Protein AF-A0A060CG88-F1 (afdb_monomer)

Secondary structure (DSSP, 8-state):
-----HHHHHT--HHHHHHHHIIIIITTTTGGGSPTTHHHHHHHHHHHH-HHHHHHHHHHHTTS---S---HHHHHHHTTS-HHHHHHHHHHHHHHHHHTSTTHHHHHHHHHHHHHHHHHHHHHHHHHHHHHHHHHHHHHHHHHHTTS------

Radius of gyration: 20.55 Å; Cα contacts (8 Å, |Δi|>4): 138; chains: 1; bounding box: 69×55×42 Å

Foldseek 3Di:
DVPDDVVVVVVDDPVNVVVCLCVQQQVLLVLVLAPQLLSLLLSVCCVVPNQLVSQLQLCVLLVHDSPSDCDPVSSVSRVVDDQLVSSVSSLVVSLVVLCPDPCCVPCVVVVNVVSVVSNVVRVVRVVCVVVVVVVVVVVVVVVVVVPDDPPDDD

pLDDT: mean 91.65, std 12.47, range [45.0, 98.88]

Nearest PDB structures (foldseek):
  7dnp-assembly1_A  TM=9.695E-01  e=1.741E-09  Brucella abortus bv. 1 str. 9-941
  2ikb-assembly1_A  TM=8.293E-01  e=7.053E-06  Neisseria meningitidis MC58
  2is5-assembly1_B  TM=8.241E-01  e=7.800E-06  Neisseria meningitidis serogroup B
  2is5-assembly1_A  TM=8.457E-01  e=1.357E-05  Neisseria meningitidis serogroup B
  2is5-assembly1_C  TM=7.789E-01  e=9.540E-06  Neisseria meningitidis serogroup B

Structure (mmCIF, N/CA/C/O backbone):
data_AF-A0A060CG88-F1
#
_entry.id   AF-A0A060CG88-F1
#
loop_
_atom_site.group_PDB
_atom_site.id
_atom_site.type_symbol
_atom_site.label_atom_id
_atom_site.label_alt_id
_atom_site.label_comp_id
_atom_site.label_asym_id
_atom_site.label_entity_id
_atom_site.label_seq_id
_atom_site.pdbx_PDB_ins_code
_atom_site.Cartn_x
_atom_site.Cartn_y
_atom_site.Cartn_z
_atom_site.occupancy
_atom_site.B_iso_or_equiv
_atom_site.auth_seq_id
_atom_site.auth_comp_id
_atom_site.auth_asym_id
_atom_site.auth_atom_id
_atom_site.pdbx_PDB_model_num
ATOM 1 N N . TRP A 1 1 ? -0.660 -14.534 -23.250 1.00 54.38 1 TRP A N 1
ATOM 2 C CA . TRP A 1 1 ? -0.072 -13.506 -22.357 1.00 54.38 1 TRP A CA 1
ATOM 3 C C . TRP A 1 1 ? 1.460 -13.479 -22.382 1.00 54.38 1 TRP A C 1
ATOM 5 O O . TRP A 1 1 ? 2.015 -12.430 -22.100 1.00 54.38 1 TRP A O 1
ATOM 15 N N . TRP A 1 2 ? 2.155 -14.586 -22.689 1.00 57.75 2 TRP A N 1
ATOM 16 C CA . TRP A 1 2 ? 3.631 -14.671 -22.688 1.00 57.75 2 TRP A CA 1
ATOM 17 C C . TRP A 1 2 ? 4.306 -14.376 -24.043 1.00 57.75 2 TRP A C 1
ATOM 19 O O . TRP A 1 2 ? 5.528 -14.356 -24.113 1.00 57.75 2 TRP A O 1
ATOM 29 N N . GLU A 1 3 ? 3.532 -14.121 -25.101 1.00 77.50 3 GLU A N 1
ATOM 30 C CA . GLU A 1 3 ? 4.037 -13.818 -26.455 1.00 77.50 3 GLU A CA 1
ATOM 31 C C . GLU A 1 3 ? 3.929 -12.333 -26.837 1.00 77.50 3 GLU A C 1
ATOM 33 O O . GLU A 1 3 ? 4.242 -11.966 -27.964 1.00 77.50 3 GLU A O 1
ATOM 38 N N . LEU A 1 4 ? 3.515 -11.462 -25.909 1.00 81.00 4 LEU A N 1
ATOM 39 C CA . LEU A 1 4 ? 3.480 -10.021 -26.167 1.00 81.00 4 LEU A CA 1
ATOM 40 C C . LEU A 1 4 ? 4.916 -9.485 -26.316 1.00 81.00 4 LEU A C 1
ATOM 42 O O . LEU A 1 4 ? 5.712 -9.615 -25.376 1.00 81.00 4 LEU A O 1
ATOM 46 N N . PRO A 1 5 ? 5.281 -8.872 -27.455 1.00 87.44 5 PRO A N 1
ATOM 47 C CA . PRO A 1 5 ? 6.603 -8.299 -27.629 1.00 87.44 5 PRO A CA 1
ATOM 48 C C . PRO A 1 5 ? 6.786 -7.098 -26.694 1.00 87.44 5 PRO A C 1
ATOM 50 O O . PRO A 1 5 ? 5.861 -6.335 -26.416 1.00 87.44 5 PRO A O 1
ATOM 53 N N . LYS A 1 6 ? 8.022 -6.879 -26.227 1.00 87.00 6 LYS A N 1
ATOM 54 C CA . LYS A 1 6 ? 8.350 -5.755 -25.326 1.00 87.00 6 LYS A CA 1
ATOM 55 C C . LYS A 1 6 ? 7.954 -4.391 -25.908 1.00 87.00 6 LYS A C 1
ATOM 57 O O . LYS A 1 6 ? 7.645 -3.480 -25.148 1.00 87.00 6 LYS A O 1
ATOM 62 N N . SER A 1 7 ? 7.959 -4.262 -27.235 1.00 90.19 7 SER A N 1
ATOM 63 C CA . SER A 1 7 ? 7.531 -3.060 -27.953 1.00 90.19 7 SER A CA 1
ATOM 64 C C . SER A 1 7 ? 6.058 -2.727 -27.732 1.00 90.19 7 SER A C 1
ATOM 66 O O . SER A 1 7 ? 5.732 -1.553 -27.624 1.00 90.19 7 SER A O 1
ATOM 68 N N . GLU A 1 8 ? 5.180 -3.724 -27.611 1.00 88.25 8 GLU A N 1
ATOM 69 C CA . GLU A 1 8 ? 3.759 -3.489 -27.332 1.00 88.25 8 GLU A CA 1
ATOM 70 C C . GLU A 1 8 ? 3.546 -2.996 -25.900 1.00 88.25 8 GLU A C 1
ATOM 72 O O . GLU A 1 8 ? 2.798 -2.049 -25.681 1.00 88.25 8 GLU A O 1
ATOM 77 N N . VAL A 1 9 ? 4.277 -3.551 -24.926 1.00 86.75 9 VAL A N 1
ATOM 78 C CA . VAL A 1 9 ? 4.241 -3.049 -23.540 1.00 86.75 9 VAL A CA 1
ATOM 79 C C . VAL A 1 9 ? 4.768 -1.613 -23.464 1.00 86.75 9 VAL A C 1
ATOM 81 O O . VAL A 1 9 ? 4.201 -0.787 -22.755 1.00 86.75 9 VAL A O 1
ATOM 84 N N . ALA A 1 10 ? 5.832 -1.300 -24.210 1.00 88.19 10 ALA A N 1
ATOM 85 C CA . ALA A 1 10 ? 6.381 0.053 -24.287 1.00 88.19 10 ALA A CA 1
ATOM 86 C C . ALA A 1 10 ? 5.437 1.049 -24.986 1.00 88.19 10 ALA A C 1
ATOM 88 O O . ALA A 1 10 ? 5.495 2.240 -24.693 1.00 88.19 10 ALA A O 1
ATOM 89 N N . ALA A 1 11 ? 4.579 0.568 -25.890 1.00 93.50 11 ALA A N 1
ATOM 90 C CA . ALA A 1 11 ? 3.616 1.377 -26.631 1.00 93.50 11 ALA A CA 1
ATOM 91 C C . ALA A 1 11 ? 2.289 1.605 -25.886 1.00 93.50 11 ALA A C 1
ATOM 93 O O . ALA A 1 11 ? 1.447 2.346 -26.392 1.00 93.50 11 ALA A O 1
ATOM 94 N N . LEU A 1 12 ? 2.094 1.002 -24.703 1.00 92.50 12 LEU A N 1
ATOM 95 C CA . LEU A 1 12 ? 0.871 1.173 -23.919 1.00 92.50 12 LEU A CA 1
ATOM 96 C C . LEU A 1 12 ? 0.586 2.651 -23.662 1.00 92.50 12 LEU A C 1
ATOM 98 O O . LEU A 1 12 ? 1.397 3.385 -23.087 1.00 92.50 12 LEU A O 1
ATOM 102 N N . THR A 1 13 ? -0.622 3.074 -24.018 1.00 95.94 13 THR A N 1
ATOM 103 C CA . THR A 1 13 ? -1.099 4.396 -23.638 1.00 95.94 13 THR A CA 1
ATOM 104 C C . THR A 1 13 ? -1.321 4.461 -22.130 1.00 95.94 13 THR A C 1
ATOM 106 O O . THR A 1 13 ? -1.577 3.462 -21.449 1.00 95.94 13 THR A O 1
ATOM 109 N N . ARG A 1 14 ? -1.305 5.682 -21.586 1.00 94.12 14 ARG A N 1
ATOM 110 C CA . ARG A 1 14 ? -1.630 5.906 -20.172 1.00 94.12 14 ARG A CA 1
ATOM 111 C C . ARG A 1 14 ? -3.017 5.370 -19.812 1.00 94.12 14 ARG A C 1
ATOM 113 O O . ARG A 1 14 ? -3.175 4.821 -18.729 1.00 94.12 14 ARG A O 1
ATOM 120 N N . SER A 1 15 ? -3.996 5.507 -20.709 1.00 96.25 15 SER A N 1
ATOM 121 C CA . SER A 1 15 ? -5.360 5.021 -20.478 1.00 96.25 15 SER A CA 1
ATOM 122 C C . SER A 1 15 ? -5.406 3.497 -20.384 1.00 96.25 15 SER A C 1
ATOM 124 O O . SER A 1 15 ? -5.991 2.966 -19.444 1.00 96.25 15 SER A O 1
ATOM 126 N N . GLU A 1 16 ? -4.757 2.790 -21.310 1.00 94.50 16 GLU A N 1
ATOM 127 C CA . GLU A 1 16 ? -4.699 1.323 -21.290 1.00 94.50 16 GLU A CA 1
ATOM 128 C C . GLU A 1 16 ? -3.972 0.814 -20.048 1.00 94.50 16 GLU A C 1
ATOM 130 O O . GLU A 1 16 ? -4.485 -0.057 -19.343 1.00 94.50 16 GLU A O 1
ATOM 135 N N . ALA A 1 17 ? -2.823 1.413 -19.722 1.00 94.50 17 ALA A N 1
ATOM 136 C CA . ALA A 1 17 ? -2.107 1.104 -18.495 1.0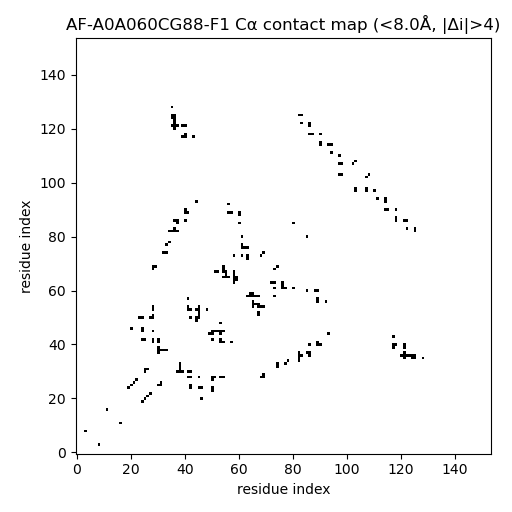0 94.50 17 ALA A CA 1
ATOM 137 C C . ALA A 1 17 ? -3.011 1.324 -17.272 1.00 94.50 17 ALA A C 1
ATOM 139 O O . ALA A 1 17 ? -3.150 0.425 -16.447 1.00 94.50 17 ALA A O 1
ATOM 140 N N . SER A 1 18 ? -3.695 2.467 -17.168 1.00 95.69 18 SER A N 1
ATOM 141 C CA . SER A 1 18 ? -4.628 2.742 -16.069 1.00 95.69 18 SER A CA 1
ATOM 142 C C . SER A 1 18 ? -5.743 1.700 -15.962 1.00 95.69 18 SER A C 1
ATOM 144 O O . SER A 1 18 ? -6.025 1.249 -14.853 1.00 95.69 18 SER A O 1
ATOM 146 N N . SER A 1 19 ? -6.337 1.260 -17.073 1.00 96.94 19 SER A N 1
ATOM 147 C CA . SER A 1 19 ? -7.356 0.203 -17.068 1.00 96.94 19 SER A CA 1
ATOM 148 C C . SER A 1 19 ? -6.805 -1.136 -16.573 1.00 96.94 19 SER A C 1
ATOM 150 O O . SER A 1 19 ? -7.457 -1.803 -15.768 1.00 96.94 19 SER A O 1
ATOM 152 N N . ILE A 1 20 ? -5.585 -1.504 -16.981 1.00 95.31 20 ILE A N 1
ATOM 153 C CA . ILE A 1 20 ? -4.898 -2.712 -16.501 1.00 95.31 20 ILE A CA 1
ATOM 154 C C . ILE A 1 20 ? -4.629 -2.611 -14.996 1.00 95.31 20 ILE A C 1
ATOM 156 O O . ILE A 1 20 ? -4.975 -3.522 -14.244 1.00 95.31 20 ILE A O 1
ATOM 160 N N . TYR A 1 21 ? -4.058 -1.494 -14.536 1.00 97.31 21 TYR A N 1
ATOM 161 C CA . TYR A 1 21 ? -3.775 -1.263 -13.119 1.00 97.31 21 TYR A CA 1
ATOM 162 C C . TYR A 1 21 ? -5.047 -1.302 -12.269 1.00 97.31 21 TYR A C 1
ATOM 164 O O . TYR A 1 21 ? -5.073 -1.927 -11.204 1.00 97.31 21 TYR A O 1
ATOM 172 N N . LYS A 1 22 ? -6.122 -0.683 -12.766 1.00 97.62 22 LYS A N 1
ATOM 173 C CA . LYS A 1 22 ? -7.422 -0.685 -12.105 1.00 97.62 22 LYS A CA 1
ATOM 174 C C . LYS A 1 22 ? -7.955 -2.109 -11.959 1.00 97.62 22 LYS A C 1
ATOM 176 O O . LYS A 1 22 ? -8.236 -2.538 -10.846 1.00 97.62 22 LYS A O 1
ATOM 181 N N . ALA A 1 23 ? -8.040 -2.859 -13.054 1.00 97.31 23 ALA A N 1
ATOM 182 C CA . ALA A 1 23 ? -8.634 -4.192 -13.044 1.00 97.31 23 ALA A CA 1
ATOM 183 C C . ALA A 1 23 ? -7.794 -5.209 -12.255 1.00 97.31 23 ALA A C 1
ATOM 185 O O . ALA A 1 23 ? -8.323 -5.973 -11.446 1.00 97.31 23 ALA A O 1
ATOM 186 N N . LEU A 1 24 ? -6.479 -5.235 -12.482 1.00 96.62 24 LEU A N 1
ATOM 187 C CA . LEU A 1 24 ? -5.625 -6.310 -11.976 1.00 96.62 24 LEU A CA 1
ATOM 188 C C . LEU A 1 24 ? -5.114 -6.079 -10.553 1.00 96.62 24 LEU A C 1
ATOM 190 O O . LEU A 1 24 ? -4.738 -7.049 -9.893 1.00 96.62 24 LEU A O 1
ATOM 194 N N . TYR A 1 25 ? -5.121 -4.834 -10.071 1.00 98.00 25 TYR A N 1
ATOM 195 C CA . TYR A 1 25 ? -4.544 -4.482 -8.773 1.00 98.00 25 TYR A CA 1
ATOM 196 C C . TYR A 1 25 ? -5.529 -3.702 -7.902 1.00 98.00 25 TYR A C 1
ATOM 198 O O . TYR A 1 25 ? -5.849 -4.164 -6.810 1.00 98.00 25 TYR A O 1
ATOM 206 N N . TRP A 1 26 ? -6.060 -2.569 -8.375 1.00 98.44 26 TRP A N 1
ATOM 207 C CA . TRP A 1 26 ? -6.951 -1.728 -7.562 1.00 98.44 26 TRP A CA 1
ATOM 208 C C . TRP A 1 26 ? -8.247 -2.457 -7.182 1.00 98.44 26 TRP A C 1
ATOM 210 O O . TRP A 1 26 ? -8.549 -2.631 -6.002 1.00 98.44 26 TRP A O 1
ATOM 220 N N . ASP A 1 27 ? -8.982 -2.948 -8.179 1.00 98.06 27 ASP A N 1
ATOM 221 C CA . ASP A 1 27 ? -10.261 -3.636 -7.996 1.00 98.06 27 ASP A CA 1
ATOM 222 C C . ASP A 1 27 ? -10.057 -5.012 -7.359 1.00 98.06 27 ASP A C 1
ATOM 224 O O . ASP A 1 27 ? -10.806 -5.404 -6.464 1.00 98.06 27 ASP A O 1
ATOM 228 N N . ARG A 1 28 ? -8.991 -5.723 -7.752 1.00 96.69 28 ARG A N 1
ATOM 229 C CA . ARG A 1 28 ? -8.649 -7.035 -7.188 1.00 96.69 28 ARG A CA 1
ATOM 230 C C . ARG A 1 28 ? -8.366 -6.975 -5.685 1.00 96.69 28 ARG A C 1
ATOM 232 O O . ARG A 1 28 ? -8.718 -7.906 -4.967 1.00 96.69 28 ARG A O 1
ATOM 239 N N . CYS A 1 29 ? -7.770 -5.886 -5.205 1.00 98.00 29 CYS A N 1
ATOM 240 C CA . CYS A 1 29 ? -7.559 -5.639 -3.778 1.00 98.00 29 CYS A CA 1
ATOM 241 C C . CYS A 1 29 ? -8.725 -4.899 -3.107 1.00 98.00 29 CYS A C 1
ATOM 243 O O . CYS A 1 29 ? -8.646 -4.624 -1.913 1.00 98.00 29 CYS A O 1
ATOM 245 N N . LYS A 1 30 ? -9.780 -4.544 -3.854 1.00 98.00 30 LYS A N 1
ATOM 246 C CA . LYS A 1 30 ? -10.842 -3.619 -3.428 1.00 98.00 30 LYS A CA 1
ATOM 247 C C . LYS A 1 30 ? -10.298 -2.350 -2.766 1.00 98.00 30 LYS A C 1
ATOM 249 O O . LYS A 1 30 ? -10.856 -1.879 -1.778 1.00 98.00 30 LYS A O 1
ATOM 254 N N . ALA A 1 31 ? -9.215 -1.796 -3.313 1.00 97.44 31 ALA A N 1
ATOM 255 C CA . ALA A 1 31 ? -8.526 -0.646 -2.735 1.00 97.44 31 ALA A CA 1
ATOM 256 C C . ALA A 1 31 ? -9.471 0.555 -2.560 1.00 97.44 31 ALA A C 1
ATOM 258 O O . ALA A 1 31 ? -9.487 1.156 -1.497 1.00 97.44 31 ALA A O 1
ATOM 259 N N . GLY A 1 32 ? -10.375 0.806 -3.514 1.00 97.50 32 GLY A N 1
ATOM 260 C CA . GLY A 1 32 ? -11.384 1.871 -3.401 1.00 97.50 32 GLY A CA 1
ATOM 261 C C . GLY A 1 32 ? -12.445 1.683 -2.306 1.00 97.50 32 GLY A C 1
ATOM 262 O O . GLY A 1 32 ? -13.289 2.554 -2.133 1.00 97.50 32 GLY A O 1
ATOM 263 N N . SER A 1 33 ? -12.451 0.554 -1.592 1.00 97.88 33 SER A N 1
ATOM 264 C CA . SER A 1 33 ? -13.295 0.323 -0.409 1.00 97.88 33 SER A CA 1
ATOM 265 C C . SER A 1 33 ? -12.508 0.385 0.904 1.00 97.88 33 SER A C 1
ATOM 267 O O . SER A 1 33 ? -13.088 0.165 1.967 1.00 97.88 33 SER A O 1
ATOM 269 N N . LEU A 1 34 ? -11.197 0.632 0.846 1.00 98.25 34 LEU A N 1
ATOM 270 C CA . LEU A 1 34 ? -10.342 0.787 2.017 1.00 98.25 34 LEU A CA 1
ATOM 271 C C . LEU A 1 34 ? -10.286 2.265 2.442 1.00 98.25 34 LEU A C 1
ATOM 273 O O . LEU A 1 34 ? -10.532 3.148 1.621 1.00 98.25 34 LEU A O 1
ATOM 277 N N . PRO A 1 35 ? -9.964 2.556 3.715 1.00 97.50 35 PRO A N 1
ATOM 278 C CA . PRO A 1 35 ? -9.737 3.926 4.162 1.00 97.50 35 PRO A CA 1
ATOM 279 C C . PRO A 1 35 ? -8.625 4.619 3.363 1.00 97.50 35 PRO A C 1
ATOM 281 O O . PRO A 1 35 ? -7.658 3.970 2.958 1.00 97.50 35 PRO A O 1
ATOM 284 N N . THR A 1 36 ? -8.729 5.942 3.212 1.00 96.75 36 THR A N 1
ATOM 285 C CA . THR A 1 36 ? -7.691 6.784 2.600 1.00 96.75 36 THR A CA 1
ATOM 286 C C . THR A 1 36 ? -6.313 6.499 3.204 1.00 96.75 36 THR A C 1
ATOM 288 O O . THR A 1 36 ? -6.164 6.357 4.419 1.00 96.75 36 THR A O 1
ATOM 291 N N . GLY A 1 37 ? -5.307 6.379 2.342 1.00 97.88 37 GLY A N 1
ATOM 292 C CA . GLY A 1 37 ? -3.931 6.026 2.681 1.00 97.88 37 GLY A CA 1
ATOM 293 C C . GLY A 1 37 ? -3.715 4.513 2.822 1.00 97.88 37 GLY A C 1
ATOM 294 O O . GLY A 1 37 ? -2.704 3.989 2.348 1.00 97.88 37 GLY A O 1
ATOM 295 N N . VAL A 1 38 ? -4.665 3.777 3.417 1.00 98.69 38 VAL A N 1
ATOM 296 C CA . VAL A 1 38 ? -4.620 2.301 3.458 1.00 98.69 38 VAL A CA 1
ATOM 297 C C . VAL A 1 38 ? -4.797 1.740 2.047 1.00 98.69 38 VAL A C 1
ATOM 299 O O . VAL A 1 38 ? -4.091 0.808 1.661 1.00 98.69 38 VAL A O 1
ATOM 302 N N . ASP A 1 39 ? -5.700 2.334 1.268 1.00 98.56 39 ASP A N 1
ATOM 303 C CA . ASP A 1 39 ? -5.903 2.050 -0.152 1.00 98.56 39 ASP A CA 1
ATOM 304 C C . ASP A 1 39 ? -4.606 2.166 -0.96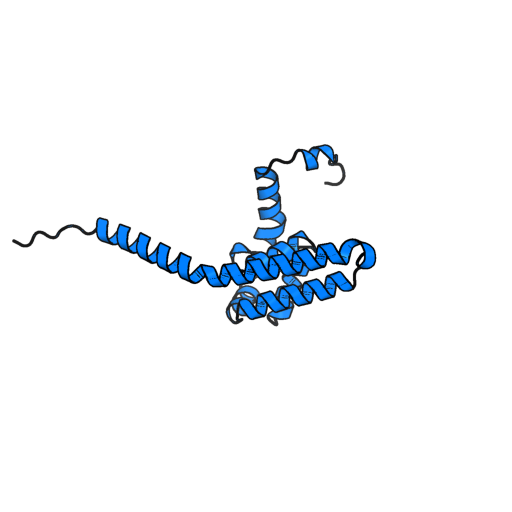9 1.00 98.56 39 ASP A C 1
ATOM 306 O O . ASP A 1 39 ? -4.234 1.219 -1.668 1.00 98.56 39 ASP A O 1
ATOM 310 N N . LEU A 1 40 ? -3.867 3.268 -0.814 1.00 98.56 40 LEU A N 1
ATOM 311 C CA . LEU A 1 40 ? -2.599 3.520 -1.491 1.00 98.56 40 LEU A CA 1
ATOM 312 C C . LEU A 1 40 ? -1.520 2.515 -1.072 1.00 98.56 40 LEU A C 1
ATOM 314 O O . LEU A 1 40 ? -0.851 1.935 -1.932 1.00 98.56 40 LEU A O 1
ATOM 318 N N . ALA A 1 41 ? -1.363 2.273 0.234 1.00 98.75 41 ALA A N 1
ATOM 319 C CA . ALA A 1 41 ? -0.363 1.341 0.751 1.00 98.75 41 ALA A CA 1
ATOM 320 C C . ALA A 1 41 ? -0.603 -0.097 0.254 1.00 98.75 41 ALA A C 1
ATOM 322 O O . ALA A 1 41 ? 0.334 -0.778 -0.177 1.00 98.75 41 ALA A O 1
ATOM 323 N N . VAL A 1 42 ? -1.861 -0.556 0.261 1.00 98.81 42 VAL A N 1
ATOM 324 C CA . VAL A 1 42 ? -2.242 -1.887 -0.241 1.00 98.81 42 VAL A CA 1
ATOM 325 C C . VAL A 1 42 ? -2.077 -1.971 -1.756 1.00 98.81 42 VAL A C 1
ATOM 327 O O . VAL A 1 42 ? -1.526 -2.958 -2.247 1.00 98.81 42 VAL A O 1
ATOM 330 N N . PHE A 1 43 ? -2.505 -0.949 -2.501 1.00 98.75 43 PHE A N 1
ATOM 331 C CA . PHE A 1 43 ? -2.371 -0.915 -3.956 1.00 98.75 43 PHE A CA 1
ATOM 332 C C . PHE A 1 43 ? -0.904 -0.958 -4.398 1.00 98.75 43 PHE A C 1
ATOM 334 O O . PHE A 1 43 ? -0.541 -1.777 -5.244 1.00 98.75 43 PHE A O 1
ATOM 341 N N . ASP A 1 44 ? -0.032 -0.149 -3.791 1.00 98.62 44 ASP A N 1
ATOM 342 C CA . ASP A 1 44 ? 1.391 -0.168 -4.128 1.00 98.62 44 ASP A CA 1
ATOM 343 C C . ASP A 1 44 ? 2.041 -1.520 -3.809 1.00 98.62 44 ASP A C 1
ATOM 345 O O . ASP A 1 44 ? 2.840 -2.043 -4.599 1.00 98.62 44 ASP A O 1
ATOM 349 N N . TYR A 1 45 ? 1.675 -2.124 -2.674 1.00 98.69 45 TYR A N 1
ATOM 350 C CA . TYR A 1 45 ? 2.158 -3.453 -2.323 1.00 98.69 45 TYR A CA 1
ATOM 351 C C . TYR A 1 45 ? 1.680 -4.500 -3.342 1.00 98.69 45 TYR A C 1
ATOM 353 O O . TYR A 1 45 ? 2.475 -5.321 -3.807 1.00 98.69 45 TYR A O 1
ATOM 361 N N . ALA A 1 46 ? 0.416 -4.432 -3.765 1.00 98.62 46 ALA A N 1
ATOM 362 C CA . ALA A 1 46 ? -0.154 -5.328 -4.763 1.00 98.62 46 ALA A CA 1
ATOM 363 C C . ALA A 1 46 ? 0.575 -5.237 -6.109 1.00 98.62 46 ALA A C 1
ATOM 365 O O . ALA A 1 46 ? 0.920 -6.266 -6.691 1.00 98.62 46 ALA A O 1
ATOM 366 N N . VAL A 1 47 ? 0.856 -4.021 -6.581 1.00 98.38 47 VAL A N 1
ATOM 367 C CA . VAL A 1 47 ? 1.588 -3.775 -7.833 1.00 98.38 47 VAL A CA 1
ATOM 368 C C . VAL A 1 47 ? 2.979 -4.398 -7.799 1.00 98.38 47 VAL A C 1
ATOM 370 O O . VAL A 1 47 ? 3.385 -5.084 -8.734 1.00 98.38 47 VAL A O 1
ATOM 373 N N . ASN A 1 48 ? 3.709 -4.182 -6.706 1.00 98.00 48 ASN A N 1
ATOM 374 C CA . ASN A 1 48 ? 5.130 -4.521 -6.640 1.00 98.00 48 ASN A CA 1
ATOM 375 C C . ASN A 1 48 ? 5.405 -5.922 -6.090 1.00 98.00 48 ASN A C 1
ATOM 377 O O . ASN A 1 48 ? 6.536 -6.402 -6.138 1.00 98.00 48 ASN A O 1
ATOM 381 N N . SER A 1 49 ? 4.421 -6.567 -5.470 1.00 97.31 49 SER A N 1
ATOM 382 C CA . SER A 1 49 ? 4.630 -7.848 -4.791 1.00 97.31 49 SER A CA 1
ATOM 383 C C . SER A 1 49 ? 3.447 -8.804 -4.893 1.00 97.31 49 SER A C 1
ATOM 385 O O . SER A 1 49 ? 3.468 -9.845 -4.236 1.00 97.31 49 SER A O 1
ATOM 387 N N . GLY A 1 50 ? 2.460 -8.497 -5.730 1.00 98.06 50 GLY A N 1
ATOM 388 C CA . GLY A 1 50 ? 1.320 -9.357 -6.019 1.00 98.06 50 GLY A CA 1
ATOM 389 C C . GLY A 1 50 ? 0.083 -9.022 -5.169 1.00 98.06 50 GLY A C 1
ATOM 390 O O . GLY A 1 50 ? 0.202 -8.918 -3.944 1.00 98.06 50 GLY A O 1
ATOM 391 N N . PRO A 1 51 ? -1.118 -8.930 -5.781 1.00 98.38 51 PRO A N 1
ATOM 392 C CA . PRO A 1 51 ? -2.376 -8.657 -5.078 1.00 98.38 51 PRO A CA 1
ATOM 393 C C . PRO A 1 51 ? -2.670 -9.618 -3.927 1.00 98.38 51 PRO A C 1
ATOM 395 O O . PRO A 1 51 ? -3.057 -9.194 -2.844 1.00 98.38 51 PRO A O 1
ATOM 398 N N . GLU A 1 52 ? -2.437 -10.915 -4.134 1.00 98.19 52 GLU A N 1
ATOM 399 C CA . GLU A 1 52 ? -2.709 -11.936 -3.121 1.00 98.19 52 GLU A CA 1
ATOM 400 C C . GLU A 1 52 ? -1.874 -11.721 -1.853 1.00 98.19 52 GLU A C 1
ATOM 402 O O . GLU A 1 52 ? -2.401 -11.791 -0.744 1.00 98.19 52 GLU A O 1
ATOM 407 N N . ARG A 1 53 ? -0.582 -11.402 -2.005 1.00 98.56 53 ARG A N 1
ATOM 408 C CA . ARG A 1 53 ? 0.303 -11.131 -0.868 1.00 98.56 53 ARG A CA 1
ATOM 409 C C . ARG A 1 53 ? -0.150 -9.888 -0.113 1.00 98.56 53 ARG A C 1
ATOM 411 O O . ARG A 1 53 ? -0.267 -9.944 1.104 1.00 98.56 53 ARG A O 1
ATOM 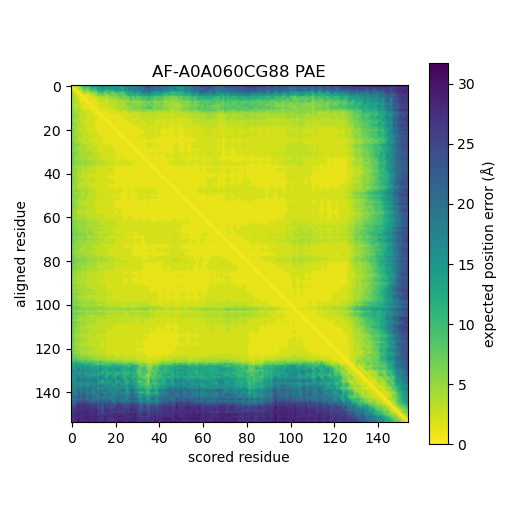418 N N . ALA A 1 54 ? -0.443 -8.805 -0.831 1.00 98.75 54 ALA A N 1
ATOM 419 C CA . ALA A 1 54 ? -0.900 -7.561 -0.220 1.00 98.75 54 ALA A CA 1
ATOM 420 C C . ALA A 1 54 ? -2.190 -7.764 0.596 1.00 98.75 54 ALA A C 1
ATOM 422 O O . ALA A 1 54 ? -2.264 -7.334 1.747 1.00 98.75 54 ALA A O 1
ATOM 423 N N . VAL A 1 55 ? -3.173 -8.485 0.042 1.00 98.75 55 VAL A N 1
ATOM 424 C CA . VAL A 1 55 ? -4.438 -8.768 0.737 1.00 98.75 55 VAL A CA 1
ATOM 425 C C . VAL A 1 55 ? -4.229 -9.687 1.939 1.00 98.75 55 VAL A C 1
ATOM 427 O O . VAL A 1 55 ? -4.735 -9.386 3.018 1.00 98.75 55 VAL A O 1
ATOM 430 N N . LYS A 1 56 ? -3.450 -10.766 1.807 1.00 98.88 56 LYS A N 1
ATOM 431 C CA . LYS A 1 56 ? -3.176 -11.668 2.937 1.00 98.88 56 LYS A CA 1
ATOM 432 C C . LYS A 1 56 ? -2.408 -10.968 4.059 1.00 98.88 56 LYS A C 1
ATOM 434 O O . LYS A 1 56 ? -2.709 -11.194 5.228 1.00 98.88 56 LYS A O 1
ATOM 439 N N . THR A 1 57 ? -1.483 -10.063 3.731 1.00 98.88 57 THR A N 1
ATOM 440 C CA . THR A 1 57 ? -0.824 -9.215 4.734 1.00 98.88 57 THR A CA 1
ATOM 441 C C . THR A 1 57 ? -1.824 -8.300 5.439 1.00 98.88 57 THR A C 1
ATOM 443 O O . THR A 1 57 ? -1.815 -8.246 6.666 1.00 98.88 57 THR A O 1
ATOM 446 N N . LEU A 1 58 ? -2.716 -7.625 4.704 1.00 98.88 58 LEU A N 1
ATOM 447 C CA . LEU A 1 58 ? -3.775 -6.807 5.307 1.00 98.88 58 LEU A CA 1
ATOM 448 C C . LEU A 1 58 ? -4.638 -7.640 6.265 1.00 98.88 58 LEU A C 1
ATOM 450 O O . LEU A 1 58 ? -4.850 -7.243 7.407 1.00 98.88 58 LEU A O 1
ATOM 454 N N . GL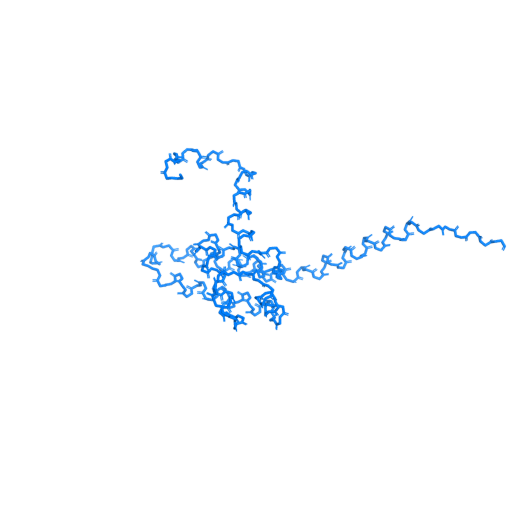N A 1 59 ? -5.090 -8.813 5.819 1.00 98.88 59 GLN A N 1
ATOM 455 C CA . GLN A 1 59 ? -5.911 -9.735 6.606 1.00 98.88 59 GLN A CA 1
ATOM 456 C C . GLN A 1 59 ? -5.203 -10.198 7.884 1.00 98.88 59 GLN A C 1
ATOM 458 O O . GLN A 1 59 ? -5.807 -10.182 8.956 1.00 98.88 59 GLN A O 1
ATOM 463 N N . ALA A 1 60 ? -3.910 -10.522 7.793 1.00 98.88 60 ALA A N 1
ATOM 464 C CA . ALA A 1 60 ? -3.086 -10.858 8.949 1.00 98.88 60 ALA A CA 1
ATOM 465 C C . ALA A 1 60 ? -3.039 -9.709 9.968 1.00 98.88 60 ALA A C 1
ATOM 467 O O . ALA A 1 60 ? -3.244 -9.925 11.161 1.00 98.88 60 ALA A O 1
ATOM 468 N N . LEU A 1 61 ? -2.813 -8.478 9.497 1.00 98.81 61 LEU A N 1
ATOM 469 C CA . LEU A 1 61 ? -2.686 -7.285 10.340 1.00 98.81 61 LEU A CA 1
ATOM 470 C C . LEU A 1 61 ? -3.989 -6.875 11.035 1.00 98.81 61 LEU A C 1
ATOM 472 O O . LEU A 1 61 ? -3.947 -6.234 12.088 1.00 98.81 61 LEU A O 1
ATOM 476 N N . VAL A 1 62 ? -5.138 -7.230 10.457 1.00 98.69 62 VAL A N 1
ATOM 477 C CA . VAL A 1 62 ? -6.460 -6.974 11.050 1.00 98.69 62 VAL A CA 1
ATOM 478 C C . VAL A 1 62 ? -7.056 -8.203 11.744 1.00 98.69 62 VAL A C 1
ATOM 480 O O . VAL A 1 62 ? -8.186 -8.142 12.221 1.00 98.69 62 VAL A O 1
ATOM 483 N N . GLY A 1 63 ? -6.294 -9.298 11.845 1.00 98.50 63 GLY A N 1
ATOM 484 C CA . GLY A 1 63 ? -6.653 -10.477 12.635 1.00 98.50 63 GLY A CA 1
ATOM 485 C C . GLY A 1 63 ? -7.785 -11.320 12.047 1.00 98.50 63 GLY A C 1
ATOM 486 O O . GLY A 1 63 ? -8.550 -11.916 12.802 1.00 98.50 63 GLY A O 1
ATOM 487 N N . VAL A 1 64 ? -7.915 -11.367 10.720 1.00 98.75 64 VAL A N 1
ATOM 488 C CA . VAL A 1 64 ? -8.905 -12.212 10.029 1.00 98.75 64 VAL A CA 1
ATOM 489 C C . VAL A 1 64 ? -8.224 -13.327 9.237 1.00 98.75 64 VAL A C 1
ATOM 491 O O . VAL A 1 64 ? -7.005 -13.334 9.055 1.00 98.75 64 VAL A O 1
ATOM 494 N N . VAL A 1 65 ? -9.018 -14.289 8.761 1.00 98.50 65 VAL A N 1
ATOM 495 C CA . VAL A 1 65 ? -8.527 -15.377 7.906 1.00 98.50 65 VAL A CA 1
ATOM 496 C C . VAL A 1 65 ? -7.842 -14.798 6.664 1.00 98.50 65 VAL A C 1
ATOM 498 O O . VAL A 1 65 ? -8.375 -13.909 6.003 1.00 98.50 65 VAL A O 1
ATOM 501 N N . GLN A 1 66 ? -6.652 -15.314 6.354 1.00 98.56 66 GLN A N 1
ATOM 502 C CA . GLN A 1 66 ? -5.832 -14.884 5.220 1.00 98.56 66 GLN A CA 1
ATOM 503 C C . GLN A 1 66 ? -6.241 -15.612 3.928 1.00 98.56 66 GLN A C 1
ATOM 505 O O . GLN A 1 66 ? -5.440 -16.324 3.321 1.00 98.56 66 GLN A O 1
ATOM 510 N N . ASP A 1 67 ? -7.506 -15.491 3.533 1.00 97.94 67 ASP A N 1
ATOM 511 C CA . ASP A 1 67 ? -8.054 -16.155 2.342 1.00 97.94 67 ASP A CA 1
ATOM 512 C C . ASP A 1 67 ? -7.727 -15.428 1.022 1.00 97.94 67 ASP A C 1
ATOM 514 O O . ASP A 1 67 ? -7.924 -15.987 -0.054 1.00 97.94 67 ASP A O 1
ATOM 518 N N . GLY A 1 68 ? -7.168 -14.214 1.083 1.00 97.44 68 GLY A N 1
ATOM 519 C CA . GLY A 1 68 ? -6.835 -13.408 -0.092 1.00 97.44 68 GLY A CA 1
ATOM 520 C C . GLY A 1 68 ? -8.021 -12.660 -0.712 1.00 97.44 68 GLY A C 1
ATOM 521 O O . GLY A 1 68 ? -7.844 -12.023 -1.752 1.00 97.44 68 GLY A O 1
ATOM 522 N N . PHE A 1 69 ? -9.203 -12.686 -0.087 1.00 96.94 69 PHE A N 1
ATOM 523 C CA . PHE A 1 69 ? -10.409 -12.000 -0.545 1.00 96.94 69 PHE A CA 1
ATOM 524 C C . PHE A 1 69 ?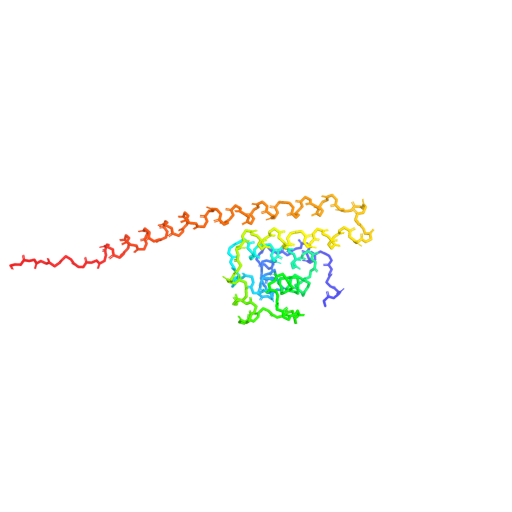 -10.814 -10.865 0.401 1.00 96.94 69 PHE A C 1
ATOM 526 O O . PHE A 1 69 ? -11.169 -11.070 1.559 1.00 96.94 69 PHE A O 1
ATOM 533 N N . VAL A 1 70 ? -10.865 -9.632 -0.111 1.00 98.12 70 VAL A N 1
ATOM 534 C CA . VAL A 1 70 ? -11.377 -8.491 0.665 1.00 98.12 70 VAL A CA 1
ATOM 535 C C . VAL A 1 70 ? -12.910 -8.535 0.688 1.00 98.12 70 VAL A C 1
ATOM 537 O O . VAL A 1 70 ? -13.596 -7.984 -0.173 1.00 98.12 70 VAL A O 1
ATOM 540 N N . GLY A 1 71 ? -13.472 -9.265 1.648 1.00 97.75 71 GLY A N 1
ATOM 541 C CA . GLY A 1 71 ? -14.915 -9.373 1.883 1.00 97.75 71 GLY A CA 1
ATOM 542 C C . GLY A 1 71 ? -15.427 -8.433 2.983 1.00 97.75 71 GLY A C 1
ATOM 543 O O . GLY A 1 71 ? -14.638 -7.711 3.596 1.00 97.75 71 GLY A O 1
ATOM 544 N N . PRO A 1 72 ? -16.737 -8.472 3.296 1.00 98.38 72 PRO A N 1
ATOM 545 C CA . PRO A 1 72 ? -17.320 -7.702 4.399 1.00 98.38 72 PRO A CA 1
ATOM 546 C C . PRO A 1 72 ? -16.606 -7.916 5.741 1.00 98.38 72 PRO A C 1
ATOM 548 O O . PRO A 1 72 ? -16.441 -6.970 6.502 1.00 98.38 72 PRO A O 1
ATOM 551 N N . VAL A 1 73 ? -16.118 -9.134 6.006 1.00 98.50 73 VAL A N 1
ATOM 552 C CA . VAL A 1 73 ? -15.354 -9.462 7.222 1.00 98.50 73 VAL A CA 1
ATOM 553 C C . VAL A 1 73 ? -14.037 -8.685 7.281 1.00 98.50 73 VAL A C 1
ATOM 555 O O . VAL A 1 73 ? -13.743 -8.055 8.295 1.00 98.50 73 VAL A O 1
ATOM 558 N N . THR A 1 74 ? -13.262 -8.675 6.191 1.00 98.75 74 THR A N 1
ATOM 559 C CA . THR A 1 74 ? -12.012 -7.904 6.113 1.00 98.75 74 THR A CA 1
ATOM 560 C C . THR A 1 74 ? -12.284 -6.410 6.242 1.00 98.75 74 THR A C 1
ATOM 562 O O . THR A 1 74 ? -11.623 -5.748 7.033 1.00 98.75 74 THR A O 1
ATOM 565 N N . LEU A 1 75 ? -13.283 -5.881 5.527 1.00 98.62 75 LEU A N 1
ATOM 566 C CA . LEU A 1 75 ? -13.628 -4.456 5.574 1.00 98.62 75 LEU A CA 1
ATOM 567 C C . LEU A 1 75 ? -14.074 -4.018 6.976 1.00 98.62 75 LEU A C 1
ATOM 569 O O . LEU A 1 75 ? -13.614 -2.994 7.476 1.00 98.62 75 LEU A O 1
ATOM 573 N N . ALA A 1 76 ? -14.900 -4.821 7.651 1.00 98.50 76 ALA A N 1
ATOM 574 C CA . ALA A 1 76 ? -15.327 -4.546 9.020 1.00 98.50 76 ALA A CA 1
ATOM 575 C C . ALA A 1 76 ? -14.161 -4.593 10.021 1.00 98.50 76 ALA A C 1
ATOM 577 O O . ALA A 1 76 ? -14.156 -3.836 10.990 1.00 98.50 76 ALA A O 1
ATOM 578 N N . ALA A 1 77 ? -13.174 -5.468 9.808 1.00 98.69 77 ALA A N 1
ATOM 579 C CA . ALA A 1 77 ? -11.973 -5.519 10.637 1.00 98.69 77 ALA A CA 1
ATOM 580 C C . ALA A 1 77 ? -11.051 -4.316 10.384 1.00 98.69 77 ALA A C 1
ATOM 582 O O . ALA A 1 77 ? -10.570 -3.712 11.340 1.00 98.69 77 ALA A O 1
ATOM 583 N N . VAL A 1 78 ? -10.865 -3.920 9.120 1.00 98.69 78 VAL A N 1
ATOM 584 C CA . VAL A 1 78 ? -10.109 -2.717 8.735 1.00 98.69 78 VAL A CA 1
ATOM 585 C C . VAL A 1 78 ? -10.722 -1.461 9.355 1.00 98.69 78 VAL A C 1
ATOM 587 O O . VAL A 1 78 ? -9.994 -0.667 9.941 1.00 98.69 78 VAL A O 1
ATOM 590 N N . ALA A 1 79 ? -12.049 -1.314 9.315 1.00 97.50 79 ALA A N 1
ATOM 591 C CA . ALA A 1 79 ? -12.752 -0.152 9.866 1.00 97.50 79 ALA A CA 1
ATOM 592 C C . ALA A 1 79 ? -12.581 0.032 11.389 1.00 97.50 79 ALA A C 1
ATOM 594 O O . ALA A 1 79 ? -12.830 1.115 11.908 1.00 97.50 79 ALA A O 1
ATOM 595 N N . LYS A 1 80 ? -12.154 -1.009 12.116 1.00 98.00 80 LYS A N 1
ATOM 596 C CA . LYS A 1 80 ? -11.883 -0.954 13.565 1.00 98.00 80 LYS A CA 1
ATOM 597 C C . LYS A 1 80 ? -10.447 -0.544 13.901 1.00 98.00 80 LYS A C 1
ATOM 599 O O . LYS A 1 80 ? -10.090 -0.497 15.077 1.00 98.00 80 LYS A O 1
ATOM 604 N N . ARG A 1 81 ? -9.593 -0.329 12.899 1.00 97.94 81 ARG A N 1
ATOM 605 C CA . ARG A 1 81 ? -8.178 0.013 13.082 1.00 97.94 81 ARG A CA 1
ATOM 606 C C . ARG A 1 81 ? -7.972 1.496 12.825 1.00 97.94 81 ARG A C 1
ATOM 608 O O . ARG A 1 81 ? -8.588 2.063 11.930 1.00 97.94 81 ARG A O 1
ATOM 615 N N . ASP A 1 82 ? -7.052 2.092 13.575 1.00 97.69 82 ASP A N 1
ATOM 616 C CA . ASP A 1 82 ? -6.513 3.402 13.228 1.00 97.69 82 ASP A CA 1
ATOM 617 C C . ASP A 1 82 ? -5.778 3.311 11.871 1.00 97.69 82 ASP A C 1
ATOM 619 O O . ASP A 1 82 ? -4.833 2.517 11.752 1.00 97.69 82 ASP A O 1
ATOM 623 N N . PRO A 1 83 ? -6.186 4.084 10.845 1.00 97.75 83 PRO A N 1
ATOM 624 C CA . PRO A 1 83 ? -5.591 4.010 9.512 1.00 97.75 83 PRO A CA 1
ATOM 625 C C . PRO A 1 83 ? -4.090 4.308 9.505 1.00 97.75 83 PRO A C 1
ATOM 627 O O . PRO A 1 83 ? -3.342 3.633 8.801 1.00 97.75 83 PRO A O 1
ATOM 630 N N . ARG A 1 84 ? -3.627 5.256 10.334 1.00 98.19 84 ARG A N 1
ATOM 631 C CA . ARG A 1 84 ? -2.202 5.608 10.446 1.00 98.19 84 ARG A CA 1
ATOM 632 C C . ARG A 1 84 ? -1.378 4.413 10.917 1.00 98.19 84 ARG A C 1
ATOM 634 O O . ARG A 1 84 ? -0.425 4.022 10.249 1.00 98.19 84 ARG A O 1
ATOM 641 N N . THR A 1 85 ? -1.783 3.792 12.020 1.00 98.44 85 THR A N 1
ATOM 642 C CA . THR A 1 85 ? -1.127 2.596 12.566 1.00 98.44 85 THR A CA 1
ATOM 643 C C . THR A 1 85 ? -1.162 1.427 11.578 1.00 98.44 85 THR A C 1
ATOM 645 O O . THR A 1 85 ? -0.195 0.672 11.467 1.00 98.44 85 THR A O 1
ATOM 648 N N . LEU A 1 86 ? -2.263 1.262 10.838 1.00 98.75 86 LEU A N 1
ATOM 649 C CA . LEU A 1 86 ? -2.384 0.195 9.846 1.00 98.75 86 LEU A CA 1
ATOM 650 C C . LEU A 1 86 ? -1.452 0.407 8.641 1.00 98.75 86 LEU A C 1
ATOM 652 O O . LEU A 1 86 ? -0.817 -0.552 8.207 1.00 98.75 86 LEU A O 1
ATOM 656 N N . ILE A 1 87 ? -1.325 1.638 8.134 1.00 98.81 87 ILE A N 1
ATOM 657 C CA . ILE A 1 87 ? -0.377 1.986 7.058 1.00 98.81 87 ILE A CA 1
ATOM 658 C C . ILE A 1 87 ? 1.055 1.674 7.480 1.00 98.81 87 ILE A C 1
ATOM 660 O O . ILE A 1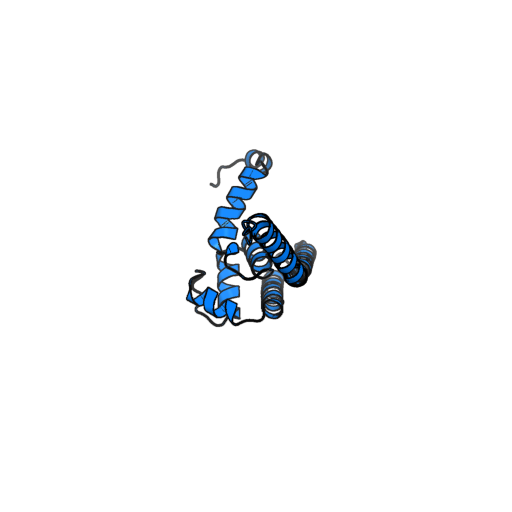 87 ? 1.784 1.025 6.728 1.00 98.81 87 ILE A O 1
ATOM 664 N N . GLU A 1 88 ? 1.444 2.090 8.688 1.00 98.81 88 GLU A N 1
ATOM 665 C CA . GLU A 1 88 ? 2.782 1.820 9.217 1.00 98.81 88 GLU A CA 1
ATOM 666 C C . GLU A 1 88 ? 3.082 0.320 9.220 1.00 98.81 88 GLU A C 1
ATOM 668 O O . GLU A 1 88 ? 4.083 -0.118 8.643 1.00 98.81 88 GLU A O 1
ATOM 673 N N . ALA A 1 89 ? 2.147 -0.473 9.753 1.00 98.88 89 ALA A N 1
ATOM 674 C CA . ALA A 1 89 ? 2.273 -1.921 9.825 1.00 98.88 89 ALA A CA 1
ATOM 675 C C . ALA A 1 89 ? 2.326 -2.595 8.441 1.00 98.88 89 ALA A C 1
ATOM 677 O O . ALA A 1 89 ? 3.088 -3.545 8.254 1.00 98.88 89 ALA A O 1
ATOM 678 N N . ILE A 1 90 ? 1.557 -2.117 7.454 1.00 98.88 90 ILE A N 1
ATOM 679 C CA . ILE A 1 90 ? 1.616 -2.624 6.071 1.00 98.88 90 ILE A CA 1
ATOM 680 C C . ILE A 1 90 ? 3.002 -2.365 5.471 1.00 98.88 90 ILE A C 1
ATOM 682 O O . ILE A 1 90 ? 3.615 -3.276 4.906 1.00 98.88 90 ILE A O 1
ATOM 686 N N . CYS A 1 91 ? 3.510 -1.140 5.611 1.00 98.81 91 CYS A N 1
ATOM 687 C CA . CYS A 1 91 ? 4.817 -0.754 5.090 1.00 98.81 91 CYS A CA 1
ATOM 688 C C . CYS A 1 91 ? 5.960 -1.524 5.773 1.00 98.81 91 CYS A C 1
ATOM 690 O O . CYS A 1 91 ? 6.876 -1.976 5.084 1.00 98.81 91 CYS A O 1
ATOM 692 N N . ASP A 1 92 ? 5.875 -1.764 7.085 1.00 98.88 92 ASP A N 1
ATOM 693 C CA . ASP A 1 92 ? 6.855 -2.569 7.826 1.00 98.88 92 ASP A CA 1
ATOM 694 C C . ASP A 1 92 ? 6.843 -4.038 7.395 1.00 98.88 92 ASP A C 1
ATOM 696 O O . ASP A 1 92 ? 7.897 -4.614 7.110 1.00 98.88 92 ASP A O 1
ATOM 700 N N . GLN A 1 93 ? 5.658 -4.647 7.270 1.00 98.62 93 GLN A N 1
ATOM 701 C CA . GLN A 1 93 ? 5.529 -6.025 6.783 1.00 98.62 93 GLN A CA 1
ATOM 702 C C . GLN A 1 93 ? 6.106 -6.177 5.375 1.00 98.62 93 GLN A C 1
ATOM 704 O O . GLN A 1 93 ? 6.843 -7.129 5.092 1.00 98.62 93 GLN A O 1
ATOM 709 N N . ARG A 1 94 ? 5.825 -5.212 4.494 1.00 98.38 94 ARG A N 1
ATOM 710 C CA . ARG A 1 94 ? 6.383 -5.196 3.144 1.00 98.38 94 ARG A CA 1
ATOM 711 C C . ARG A 1 94 ? 7.901 -5.045 3.161 1.00 98.38 94 ARG A C 1
ATOM 713 O O . ARG A 1 94 ? 8.572 -5.786 2.446 1.00 98.38 94 ARG A O 1
ATOM 720 N N . MET A 1 95 ? 8.446 -4.133 3.963 1.00 98.69 95 MET A N 1
ATOM 721 C CA . MET A 1 95 ? 9.894 -3.961 4.099 1.00 98.69 95 MET A CA 1
ATOM 722 C C . MET A 1 95 ? 10.564 -5.258 4.556 1.00 98.69 95 MET A C 1
ATOM 724 O O . MET A 1 95 ? 11.508 -5.722 3.918 1.00 98.69 95 MET A O 1
ATOM 728 N N . GLY A 1 96 ? 10.022 -5.896 5.596 1.00 98.50 96 GLY A N 1
ATOM 729 C CA . GLY A 1 96 ? 10.529 -7.173 6.090 1.00 98.50 96 GLY A CA 1
ATOM 730 C C . GLY A 1 96 ? 10.478 -8.273 5.027 1.00 98.50 96 GLY A C 1
ATOM 731 O O . GLY A 1 96 ? 11.416 -9.057 4.905 1.00 98.50 96 GLY A O 1
ATOM 732 N N . PHE A 1 97 ? 9.412 -8.331 4.222 1.00 98.12 97 PHE A N 1
ATOM 733 C CA . PHE A 1 97 ? 9.335 -9.244 3.079 1.00 98.12 97 PHE A CA 1
ATOM 734 C C . PHE A 1 97 ? 10.434 -8.969 2.041 1.00 98.12 97 PHE A C 1
ATOM 736 O O . PHE A 1 97 ? 11.136 -9.898 1.643 1.00 98.12 97 PHE A O 1
ATOM 743 N N . LEU A 1 98 ? 10.607 -7.710 1.632 1.00 98.44 98 LEU A N 1
ATOM 744 C CA . LEU A 1 98 ? 11.585 -7.315 0.616 1.00 98.44 98 LEU A CA 1
ATOM 745 C C . LEU A 1 98 ? 13.024 -7.611 1.055 1.00 98.44 98 LEU A C 1
ATOM 747 O O . LEU A 1 98 ? 13.816 -8.098 0.251 1.00 98.44 98 LEU A O 1
ATOM 751 N N . GLN A 1 99 ? 13.343 -7.388 2.332 1.00 98.56 99 GLN A N 1
ATOM 752 C CA . GLN A 1 99 ? 14.663 -7.663 2.912 1.00 98.56 99 GLN A CA 1
ATOM 753 C C . GLN A 1 99 ? 15.070 -9.140 2.854 1.00 98.56 99 GLN A C 1
ATOM 755 O O . GLN A 1 99 ? 16.259 -9.448 2.870 1.00 98.56 99 GLN A O 1
ATOM 760 N N . ARG A 1 100 ? 14.103 -10.060 2.757 1.00 98.06 100 ARG A N 1
ATOM 761 C CA . ARG A 1 100 ? 14.359 -11.505 2.637 1.00 98.06 100 ARG A CA 1
ATOM 762 C C . ARG A 1 100 ? 14.503 -11.988 1.192 1.00 98.06 100 ARG A C 1
ATOM 764 O O . ARG A 1 100 ? 14.742 -13.173 0.975 1.00 98.06 100 ARG A O 1
ATOM 771 N N . LEU A 1 101 ? 14.327 -11.117 0.198 1.00 97.81 101 LEU A N 1
ATOM 772 C CA . LEU A 1 101 ? 14.467 -11.498 -1.206 1.00 97.81 101 LEU A CA 1
ATOM 773 C C . LEU A 1 101 ? 15.940 -11.650 -1.592 1.00 97.81 101 LEU A C 1
ATOM 775 O O . LEU A 1 101 ? 16.774 -10.821 -1.237 1.00 97.81 101 LEU A O 1
ATOM 779 N N . ALA A 1 102 ? 16.241 -12.657 -2.416 1.00 97.69 102 ALA A N 1
ATOM 780 C CA . ALA A 1 102 ? 17.601 -12.946 -2.881 1.00 97.69 102 ALA A CA 1
ATOM 781 C C . ALA A 1 102 ? 18.290 -11.744 -3.556 1.00 97.69 102 ALA A C 1
ATOM 783 O O . ALA A 1 102 ? 19.502 -11.575 -3.454 1.00 97.69 102 ALA A O 1
ATOM 784 N N . HIS A 1 103 ? 17.519 -10.873 -4.213 1.00 96.06 103 HIS A N 1
ATOM 785 C CA . HIS A 1 103 ? 18.044 -9.703 -4.922 1.00 96.06 103 HIS A CA 1
ATOM 786 C C . HIS A 1 103 ? 18.072 -8.420 -4.075 1.00 96.06 103 HIS A C 1
ATOM 788 O O . HIS A 1 103 ? 18.326 -7.339 -4.612 1.00 96.06 103 HIS A O 1
ATOM 794 N N . TRP A 1 104 ? 17.842 -8.510 -2.759 1.00 97.62 104 TRP A N 1
ATOM 795 C CA . TRP A 1 104 ? 17.897 -7.360 -1.853 1.00 97.62 104 TRP A CA 1
ATOM 796 C C . TRP A 1 104 ? 19.228 -6.604 -1.945 1.00 97.62 104 TRP A C 1
ATOM 798 O O . TRP A 1 104 ? 19.234 -5.377 -2.008 1.00 97.62 104 TRP A O 1
ATOM 808 N N . ALA A 1 105 ? 20.356 -7.314 -2.042 1.00 97.62 105 ALA A N 1
ATOM 809 C CA . ALA A 1 105 ? 21.673 -6.685 -2.159 1.00 97.62 105 ALA A CA 1
ATOM 810 C C . ALA A 1 105 ? 21.795 -5.762 -3.390 1.00 97.62 105 ALA A C 1
ATOM 812 O O . ALA A 1 105 ? 22.484 -4.744 -3.336 1.00 97.62 105 ALA A O 1
ATOM 813 N N . GLN A 1 106 ? 21.103 -6.095 -4.484 1.00 98.19 106 GLN A N 1
ATOM 814 C CA . GLN A 1 106 ? 21.153 -5.342 -5.734 1.00 98.19 106 GLN A CA 1
ATOM 815 C C . GLN A 1 106 ? 20.114 -4.212 -5.776 1.00 98.19 106 GLN A C 1
ATOM 817 O O . GLN A 1 106 ? 20.447 -3.086 -6.142 1.00 98.19 106 GLN A O 1
ATOM 822 N N . PHE A 1 107 ? 18.863 -4.495 -5.397 1.00 97.69 107 PHE A N 1
ATOM 823 C CA . PHE A 1 107 ? 17.730 -3.580 -5.607 1.00 97.69 107 PHE A CA 1
ATOM 824 C C . PHE A 1 107 ? 17.144 -2.986 -4.320 1.00 97.69 107 PHE A C 1
ATOM 826 O O . PHE A 1 107 ? 16.323 -2.069 -4.382 1.00 97.69 107 PHE A O 1
ATOM 833 N N . GLY A 1 108 ? 17.576 -3.464 -3.152 1.00 98.19 108 GLY A N 1
ATOM 834 C CA . GLY A 1 108 ? 16.968 -3.156 -1.858 1.00 98.19 108 GLY A CA 1
ATOM 835 C C . GLY A 1 108 ? 16.920 -1.671 -1.529 1.00 98.19 108 GLY A C 1
ATOM 836 O O . GLY A 1 108 ? 15.927 -1.210 -0.980 1.00 98.19 108 GLY A O 1
ATOM 837 N N . ARG A 1 109 ? 17.922 -0.886 -1.949 1.00 98.56 109 ARG A N 1
ATOM 838 C CA . ARG A 1 109 ? 17.904 0.579 -1.774 1.00 98.56 109 ARG A CA 1
ATOM 839 C C . ARG A 1 109 ? 16.710 1.234 -2.473 1.00 98.56 109 ARG A C 1
ATOM 841 O O . ARG A 1 109 ? 16.017 2.041 -1.865 1.00 98.56 109 ARG A O 1
ATOM 848 N N . GLY A 1 110 ? 16.453 0.864 -3.728 1.00 98.44 110 GLY A N 1
ATOM 849 C CA . GLY A 1 110 ? 15.336 1.416 -4.499 1.00 98.44 110 GLY A CA 1
ATOM 850 C C . GLY A 1 110 ? 13.987 0.972 -3.941 1.00 98.44 110 GLY A C 1
ATOM 851 O O . GLY A 1 110 ? 13.074 1.781 -3.788 1.00 98.44 110 GLY A O 1
ATOM 852 N N . TRP A 1 111 ? 13.877 -0.302 -3.561 1.00 98.56 111 TRP A N 1
ATOM 853 C CA . TRP A 1 111 ? 12.668 -0.814 -2.920 1.00 98.56 111 TRP A CA 1
ATOM 854 C C . TRP A 1 111 ? 12.398 -0.147 -1.569 1.00 98.56 111 TRP A C 1
ATOM 856 O O . TRP A 1 111 ? 11.252 0.190 -1.281 1.00 98.56 111 TRP A O 1
ATOM 866 N N . ALA A 1 112 ? 13.440 0.092 -0.768 1.00 98.62 112 ALA A N 1
ATOM 867 C CA . ALA A 1 112 ? 13.316 0.757 0.520 1.00 98.62 112 ALA A CA 1
ATOM 868 C C . ALA A 1 112 ? 12.851 2.209 0.377 1.00 98.62 112 ALA A C 1
ATOM 870 O O . ALA A 1 112 ? 11.922 2.610 1.075 1.00 98.62 112 ALA A O 1
ATOM 871 N N . SER A 1 113 ? 13.440 2.957 -0.565 1.00 98.69 113 SER A N 1
ATOM 872 C CA . SER A 1 113 ? 13.005 4.323 -0.883 1.00 98.69 113 SER A CA 1
ATOM 873 C C . SER A 1 113 ? 11.527 4.348 -1.254 1.00 98.69 113 SER A C 1
ATOM 875 O O . SER A 1 113 ? 10.764 5.098 -0.662 1.00 98.69 113 SER A O 1
ATOM 877 N N . ARG A 1 114 ? 11.085 3.447 -2.145 1.00 98.56 114 ARG A N 1
ATOM 878 C CA . ARG A 1 114 ? 9.679 3.394 -2.564 1.00 98.56 114 ARG A CA 1
ATOM 879 C C . ARG A 1 114 ? 8.724 3.141 -1.398 1.00 98.56 114 ARG A C 1
ATOM 881 O O . ARG A 1 114 ? 7.666 3.756 -1.335 1.00 98.56 114 ARG A O 1
ATOM 888 N N . VAL A 1 115 ? 9.060 2.222 -0.492 1.00 98.69 115 VAL A N 1
ATOM 889 C CA . VAL A 1 115 ? 8.224 1.962 0.692 1.00 98.69 115 VAL A CA 1
ATOM 890 C C . VAL A 1 115 ? 8.150 3.205 1.581 1.00 98.69 115 VAL A C 1
ATOM 892 O O . VAL A 1 115 ? 7.068 3.526 2.065 1.00 98.69 115 VAL A O 1
ATOM 895 N N . ALA A 1 116 ? 9.269 3.909 1.774 1.00 98.75 116 ALA A N 1
ATOM 896 C CA . ALA A 1 116 ? 9.307 5.140 2.559 1.00 98.75 116 ALA A CA 1
ATOM 897 C C . ALA A 1 116 ? 8.473 6.262 1.918 1.00 98.75 116 ALA A C 1
ATOM 899 O O . ALA A 1 116 ? 7.693 6.906 2.617 1.00 98.75 116 ALA A O 1
ATOM 900 N N . ASP A 1 117 ? 8.569 6.437 0.599 1.00 98.75 117 ASP A N 1
ATOM 901 C CA . ASP A 1 117 ? 7.796 7.436 -0.144 1.00 98.75 117 ASP A CA 1
ATOM 902 C C . ASP A 1 117 ? 6.292 7.151 -0.043 1.00 98.75 117 ASP A C 1
ATOM 904 O O . ASP A 1 117 ? 5.514 8.026 0.324 1.00 98.75 117 ASP A O 1
ATOM 908 N N . ILE A 1 118 ? 5.879 5.899 -0.273 1.00 98.56 118 ILE A N 1
ATOM 909 C CA . ILE A 1 118 ? 4.472 5.487 -0.165 1.00 98.56 118 ILE A CA 1
ATOM 910 C C . ILE A 1 118 ? 3.945 5.660 1.256 1.00 98.56 118 ILE A C 1
ATOM 912 O O . ILE A 1 118 ? 2.825 6.135 1.430 1.00 98.56 118 ILE A O 1
ATOM 916 N N . ARG A 1 119 ? 4.746 5.317 2.272 1.00 98.69 119 ARG A N 1
ATOM 917 C CA . ARG A 1 119 ? 4.401 5.570 3.675 1.00 98.69 119 ARG A CA 1
ATOM 918 C C . ARG A 1 119 ? 4.144 7.060 3.899 1.00 98.69 119 ARG A C 1
ATOM 920 O O . ARG A 1 119 ? 3.101 7.413 4.437 1.00 98.69 119 ARG A O 1
ATOM 927 N N . ALA A 1 120 ? 5.058 7.928 3.467 1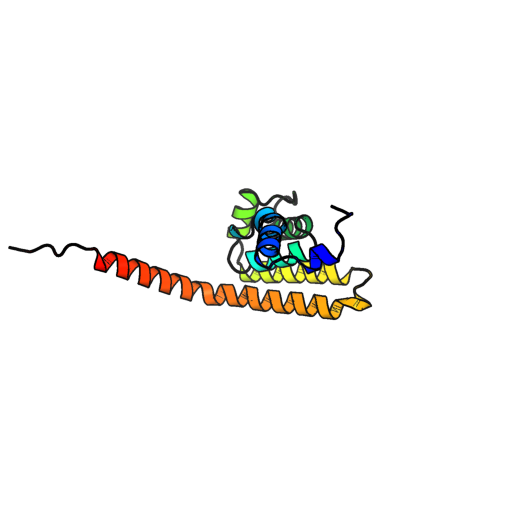.00 98.56 120 ALA A N 1
ATOM 928 C CA . ALA A 1 120 ? 4.917 9.370 3.641 1.00 98.56 120 ALA A CA 1
ATOM 929 C C . ALA A 1 120 ? 3.675 9.921 2.920 1.00 98.56 120 ALA A C 1
ATOM 931 O O . ALA A 1 120 ? 2.894 10.650 3.532 1.00 98.56 120 ALA A O 1
ATOM 932 N N . THR A 1 121 ? 3.449 9.531 1.661 1.00 98.44 121 THR A N 1
ATOM 933 C CA . THR A 1 121 ? 2.275 9.953 0.883 1.00 98.44 121 THR A CA 1
ATOM 934 C C . THR A 1 121 ? 0.972 9.478 1.520 1.00 98.44 121 THR A C 1
ATOM 936 O O . THR A 1 121 ? 0.092 10.293 1.768 1.00 98.44 121 THR A O 1
ATOM 939 N N . ALA A 1 122 ? 0.864 8.198 1.881 1.00 98.00 122 ALA A N 1
ATOM 940 C CA . ALA A 1 122 ? -0.350 7.645 2.481 1.00 98.00 122 ALA A CA 1
ATOM 941 C C . ALA A 1 122 ? -0.716 8.328 3.813 1.00 98.00 122 ALA A C 1
ATOM 943 O O . ALA A 1 122 ? -1.888 8.567 4.104 1.00 98.00 122 ALA A O 1
ATOM 944 N N . LEU A 1 123 ? 0.286 8.675 4.626 1.00 98.19 123 LEU A N 1
ATOM 945 C CA . LEU A 1 123 ? 0.076 9.412 5.873 1.00 98.19 123 LEU A CA 1
ATOM 946 C C . LEU A 1 123 ? -0.311 10.878 5.641 1.00 98.19 123 LEU A C 1
ATOM 948 O O . LEU A 1 123 ? -1.074 11.434 6.437 1.00 98.19 123 LEU A O 1
ATOM 952 N N . ALA A 1 124 ? 0.212 11.500 4.582 1.00 96.75 124 ALA A N 1
ATOM 953 C CA . ALA A 1 124 ? -0.168 12.848 4.176 1.00 96.75 124 ALA A CA 1
ATOM 954 C C . ALA A 1 124 ? -1.611 12.890 3.649 1.00 96.75 124 ALA A C 1
ATOM 956 O O . ALA A 1 124 ? -2.356 13.796 4.015 1.00 96.75 124 ALA A O 1
ATOM 957 N N . ASP A 1 125 ? -2.040 11.882 2.887 1.00 93.50 125 ASP A N 1
ATOM 958 C CA . ASP A 1 125 ? -3.410 11.790 2.371 1.00 93.50 125 ASP A CA 1
ATOM 959 C C . ASP A 1 125 ? -4.442 11.748 3.509 1.00 93.50 125 ASP A C 1
ATOM 961 O O . ASP A 1 125 ? -5.452 12.451 3.458 1.00 93.50 125 ASP A O 1
ATOM 965 N N . ILE A 1 126 ? -4.152 11.015 4.594 1.00 93.44 126 ILE A N 1
ATOM 966 C CA . ILE A 1 126 ? -4.983 11.044 5.811 1.00 93.44 126 ILE A CA 1
ATOM 967 C C . ILE A 1 126 ? -5.060 12.458 6.394 1.00 93.44 126 ILE A C 1
ATOM 969 O O . ILE A 1 126 ? -6.127 12.890 6.821 1.00 93.44 126 ILE A O 1
ATOM 973 N N . ALA A 1 127 ? -3.941 13.185 6.443 1.00 88.12 127 ALA A N 1
ATOM 974 C CA . ALA A 1 127 ? -3.905 14.529 7.016 1.00 88.12 127 ALA A CA 1
ATOM 975 C C . ALA A 1 127 ? -4.683 15.555 6.172 1.00 88.12 127 ALA A C 1
ATOM 977 O O . ALA A 1 127 ? -5.222 16.515 6.722 1.00 88.12 127 ALA A O 1
ATOM 978 N N . LEU A 1 128 ? -4.766 15.346 4.856 1.00 85.25 128 LEU A N 1
ATOM 979 C CA . LEU A 1 128 ? -5.493 16.214 3.927 1.00 85.25 128 LEU A CA 1
ATOM 980 C C . LEU A 1 128 ? -6.991 15.883 3.836 1.00 85.25 128 LEU A C 1
ATOM 982 O O . LEU A 1 128 ? -7.786 16.756 3.485 1.00 85.25 128 LEU A O 1
ATOM 986 N N . GLN A 1 129 ? -7.399 14.657 4.178 1.00 80.94 129 GLN A N 1
ATOM 987 C CA . GLN A 1 129 ? -8.790 14.208 4.061 1.00 80.94 129 GLN A CA 1
ATOM 988 C C . GLN A 1 129 ? -9.811 15.101 4.805 1.00 80.94 129 GLN A C 1
ATOM 990 O O . GLN A 1 129 ? -10.842 15.426 4.209 1.00 80.94 129 GLN A O 1
ATOM 995 N N . PRO A 1 130 ? -9.567 15.566 6.051 1.00 78.81 130 PRO A N 1
ATOM 996 C CA . PRO A 1 130 ? -10.510 16.444 6.744 1.00 78.81 130 PRO A CA 1
ATOM 997 C C . PRO A 1 130 ? -10.768 17.760 6.001 1.00 78.81 130 PRO A C 1
ATOM 999 O O . PRO A 1 130 ? -11.903 18.230 5.975 1.00 78.81 130 PRO A O 1
ATOM 1002 N N . LEU A 1 131 ? -9.741 18.328 5.357 1.00 74.12 131 LEU A N 1
ATOM 1003 C CA . LEU A 1 131 ? -9.854 19.580 4.601 1.00 74.12 131 LEU A CA 1
ATOM 1004 C C . LEU A 1 131 ? -10.743 19.400 3.368 1.00 74.12 131 LEU A C 1
ATOM 1006 O O . LEU A 1 131 ? -11.615 20.223 3.096 1.00 74.12 131 LEU A O 1
ATOM 1010 N N . PHE A 1 132 ? -10.557 18.292 2.647 1.00 78.69 132 PHE A N 1
ATOM 1011 C CA . PHE A 1 132 ? -11.370 17.971 1.478 1.00 78.69 132 PHE A CA 1
ATOM 1012 C C . PHE A 1 132 ? -12.844 17.764 1.846 1.00 78.69 132 PHE A C 1
ATOM 1014 O O . PHE A 1 132 ? -13.726 18.312 1.183 1.00 78.69 132 PHE A O 1
ATOM 1021 N N . ASN A 1 133 ? -13.115 17.036 2.935 1.00 80.50 133 ASN A N 1
ATOM 1022 C CA . ASN A 1 133 ? -14.482 16.819 3.411 1.00 80.50 133 ASN A CA 1
ATOM 1023 C C . ASN A 1 133 ? -15.167 18.139 3.790 1.00 80.50 133 ASN A C 1
ATOM 1025 O O . ASN A 1 133 ? -16.271 18.399 3.318 1.00 80.50 133 ASN A O 1
ATOM 1029 N N . GLN A 1 134 ? -14.493 19.010 4.550 1.00 73.94 134 GLN A N 1
ATOM 1030 C CA . GLN A 1 134 ? -15.031 20.326 4.921 1.00 73.94 134 GLN A CA 1
ATOM 1031 C C . GLN A 1 134 ? -15.349 21.191 3.697 1.00 73.94 134 GLN A C 1
ATOM 1033 O O . GLN A 1 134 ? -16.378 21.871 3.646 1.00 73.94 134 GLN A O 1
ATOM 1038 N N . GLN A 1 135 ? -14.482 21.167 2.685 1.00 75.75 135 GLN A N 1
ATOM 1039 C CA . GLN A 1 135 ? -14.681 21.953 1.474 1.00 75.75 135 GLN A CA 1
ATOM 1040 C C . GLN A 1 135 ? -15.831 21.410 0.614 1.00 75.75 135 GLN A C 1
ATOM 1042 O O . GLN A 1 135 ? -16.633 22.197 0.110 1.00 75.75 135 GLN A O 1
ATOM 1047 N N . MET A 1 136 ? -15.984 20.085 0.508 1.00 75.94 136 MET A N 1
ATOM 1048 C CA . MET A 1 136 ? -17.139 19.470 -0.158 1.00 75.94 136 MET A CA 1
ATOM 1049 C C . MET A 1 136 ? -18.457 19.742 0.576 1.00 75.94 136 MET A C 1
ATOM 1051 O O . MET A 1 136 ? -19.454 20.066 -0.072 1.00 75.94 136 MET A O 1
ATOM 1055 N N . GLU A 1 137 ? -18.479 19.642 1.906 1.00 80.31 137 GLU A N 1
ATOM 1056 C CA . GLU A 1 137 ? -19.649 19.983 2.729 1.00 80.31 137 GLU A CA 1
ATOM 1057 C C . GLU A 1 137 ? -20.040 21.455 2.551 1.00 80.31 137 GLU A C 1
ATOM 1059 O O . GLU A 1 137 ? -21.209 21.771 2.335 1.00 80.31 137 GLU A O 1
ATOM 1064 N N . SER A 1 138 ? -19.055 22.355 2.530 1.00 75.50 138 SER A N 1
ATOM 1065 C CA . SER A 1 138 ? -19.282 23.779 2.263 1.00 75.50 138 SER A CA 1
ATOM 1066 C C . SER A 1 138 ? -19.884 23.996 0.872 1.00 75.50 138 SER A C 1
ATOM 1068 O O . SER A 1 138 ? -20.898 24.676 0.737 1.00 75.50 138 SER A O 1
ATOM 1070 N N . MET A 1 139 ? -19.314 23.386 -0.174 1.00 78.06 139 MET A N 1
ATOM 1071 C CA . MET A 1 139 ? -19.824 23.498 -1.548 1.00 78.06 139 MET A CA 1
ATOM 1072 C C . MET A 1 139 ? -21.246 22.945 -1.683 1.00 78.06 139 MET A C 1
ATOM 1074 O O . MET A 1 139 ? -22.112 23.603 -2.256 1.00 78.06 139 MET A O 1
ATOM 1078 N N . THR A 1 140 ? -21.514 21.760 -1.135 1.00 76.00 140 THR A N 1
ATOM 1079 C CA . THR A 1 140 ? -22.851 21.143 -1.175 1.00 76.00 140 THR A CA 1
ATOM 1080 C C . THR A 1 140 ? -23.882 21.961 -0.401 1.00 76.00 140 THR A C 1
ATOM 1082 O O . THR A 1 140 ? -25.005 22.134 -0.880 1.00 76.00 140 THR A O 1
ATOM 1085 N N . TRP A 1 141 ? -23.499 22.555 0.731 1.00 73.25 141 TRP A N 1
ATOM 1086 C CA . TRP A 1 141 ? -24.330 23.514 1.454 1.00 73.25 141 TRP A CA 1
ATOM 1087 C C . TRP A 1 141 ? -24.629 24.771 0.622 1.00 73.25 141 TRP A C 1
ATOM 1089 O O . TRP A 1 141 ? -25.787 25.181 0.546 1.00 73.25 141 TRP A O 1
ATOM 1099 N N . PHE A 1 142 ? -23.637 25.343 -0.075 1.00 71.81 142 PHE A N 1
ATOM 1100 C CA . PHE A 1 142 ? -23.843 26.502 -0.957 1.00 71.81 142 PHE A CA 1
ATOM 1101 C C . PHE A 1 142 ? -24.828 26.201 -2.094 1.00 71.81 142 PHE A C 1
ATOM 1103 O O . PHE A 1 142 ? -25.745 26.989 -2.335 1.00 71.81 142 PHE A O 1
ATOM 1110 N N . PHE A 1 143 ? -24.703 25.046 -2.755 1.00 69.50 143 PHE A N 1
ATOM 1111 C CA . PHE A 1 143 ? -25.662 24.622 -3.782 1.00 69.50 143 PHE A CA 1
ATOM 1112 C C . PHE A 1 143 ? -27.067 24.365 -3.205 1.00 69.50 143 PHE A C 1
ATOM 1114 O O . PHE A 1 143 ? -28.070 24.668 -3.855 1.00 69.50 143 PHE A O 1
ATOM 1121 N N . SER A 1 144 ? -27.161 23.869 -1.967 1.00 72.19 144 SER A N 1
ATOM 1122 C CA . SER A 1 144 ? -28.442 23.685 -1.272 1.00 72.19 144 SER A CA 1
ATOM 1123 C C . SER A 1 144 ? -29.091 25.010 -0.843 1.00 72.19 144 SER A C 1
ATOM 1125 O O . SER A 1 144 ? -30.316 25.120 -0.864 1.00 72.19 144 SER A O 1
ATOM 1127 N N . MET A 1 145 ? -28.315 26.039 -0.491 1.00 68.19 145 MET A N 1
ATOM 1128 C CA . MET A 1 145 ? -28.852 27.369 -0.176 1.00 68.19 145 MET A CA 1
ATOM 1129 C C . MET A 1 145 ? -29.287 28.148 -1.416 1.00 68.19 145 MET A C 1
ATOM 1131 O O . MET A 1 145 ? -30.333 28.793 -1.382 1.00 68.19 145 MET A O 1
ATOM 1135 N N . ALA A 1 146 ? -28.544 28.043 -2.520 1.00 64.81 146 ALA A N 1
ATOM 1136 C CA . ALA A 1 146 ? -28.881 28.700 -3.784 1.00 64.81 146 ALA A CA 1
ATOM 1137 C C . ALA A 1 146 ? -30.179 28.173 -4.434 1.00 64.81 146 ALA A C 1
ATOM 1139 O O . ALA A 1 146 ? -30.686 28.778 -5.374 1.00 64.81 146 ALA A O 1
ATOM 1140 N N . THR A 1 147 ? -30.722 27.054 -3.942 1.00 62.84 147 THR A N 1
ATOM 1141 C CA . THR A 1 147 ? -31.930 26.397 -4.465 1.00 62.84 147 THR A CA 1
ATOM 1142 C C . THR A 1 147 ? -33.146 26.501 -3.537 1.00 62.84 147 THR A C 1
ATOM 1144 O O . THR A 1 147 ? -34.207 25.969 -3.864 1.00 62.84 147 THR A O 1
ATOM 1147 N N . ARG A 1 148 ? -33.052 27.208 -2.397 1.00 59.53 148 ARG A N 1
ATOM 1148 C CA . ARG A 1 148 ? -34.221 27.451 -1.533 1.00 59.53 148 ARG A CA 1
ATOM 1149 C C . ARG A 1 148 ? -35.137 28.510 -2.168 1.00 59.53 148 ARG A C 1
ATOM 1151 O O . ARG A 1 148 ? -34.660 29.609 -2.446 1.00 59.53 148 ARG A O 1
ATOM 1158 N N . PRO A 1 149 ? -36.438 28.232 -2.380 1.00 56.47 149 PRO A N 1
ATOM 1159 C CA . PRO A 1 149 ? -37.360 29.243 -2.881 1.00 56.47 149 PRO A CA 1
ATOM 1160 C C . PRO A 1 149 ? -37.503 30.358 -1.841 1.00 56.47 149 PRO A C 1
ATOM 1162 O O . PRO A 1 149 ? -37.681 30.090 -0.651 1.00 56.47 149 PRO A O 1
ATOM 1165 N N . ILE A 1 150 ? -37.429 31.613 -2.289 1.00 60.50 150 ILE A N 1
ATOM 1166 C CA . ILE A 1 150 ? -37.765 32.775 -1.464 1.00 60.50 150 ILE A CA 1
ATOM 1167 C C . ILE A 1 150 ? -39.264 32.662 -1.171 1.00 60.50 150 ILE A C 1
ATOM 1169 O O . ILE A 1 150 ? -40.084 32.928 -2.048 1.00 60.50 150 ILE A O 1
ATOM 1173 N N . SER A 1 151 ? -39.647 32.221 0.029 1.00 58.00 151 SER A N 1
ATOM 1174 C CA . SER A 1 151 ? -41.046 32.302 0.442 1.00 58.00 151 SER A CA 1
ATOM 1175 C C . SER A 1 151 ? -41.393 33.781 0.605 1.00 58.00 151 SER A C 1
ATOM 1177 O O . SER A 1 151 ? -40.912 34.428 1.537 1.00 58.00 151 SER A O 1
ATOM 1179 N N . SER A 1 152 ? -42.193 34.329 -0.309 1.00 50.56 152 SER A N 1
ATOM 1180 C CA . SER A 1 152 ? -42.766 35.661 -0.142 1.00 50.56 152 SER A CA 1
ATOM 1181 C C . SER A 1 152 ? -43.748 35.620 1.027 1.00 50.56 152 SER A C 1
ATOM 1183 O O . SER A 1 152 ? -44.793 34.975 0.938 1.00 50.56 152 SER A O 1
ATOM 1185 N N . ALA A 1 153 ? -43.404 36.28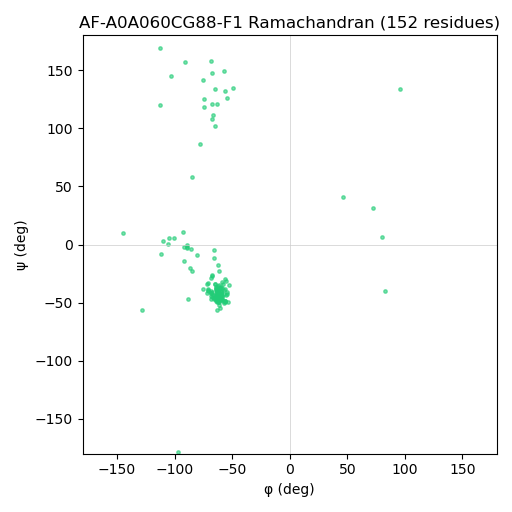5 2.125 1.00 48.78 153 ALA A N 1
ATOM 1186 C CA . ALA A 1 153 ? -44.376 36.634 3.147 1.00 48.78 153 ALA A CA 1
ATOM 1187 C C . ALA A 1 153 ? -45.232 37.795 2.612 1.00 48.78 153 ALA A C 1
ATOM 1189 O O . ALA A 1 153 ? -44.691 38.856 2.294 1.00 48.78 153 ALA A O 1
ATOM 1190 N N . CYS A 1 154 ? -46.538 37.556 2.482 1.00 45.00 154 CYS A N 1
ATOM 1191 C CA . CYS A 1 154 ? -47.576 38.586 2.458 1.00 45.00 154 CYS A CA 1
ATOM 1192 C C . CYS A 1 154 ? -48.249 38.626 3.829 1.00 45.00 154 CYS A C 1
ATOM 1194 O O . CYS A 1 154 ? -48.372 37.538 4.440 1.00 45.00 154 CYS A O 1
#

Mean predicted aligned error: 6.8 Å

Sequence (154 aa):
WWELPKSEVAALTRSEASSIYKALYWDRCKAGSLPTGVDLAVFDYAVNSGPERAVKTLQALVGVVQDGFVGPVTLAAVAKRDPRTLIEAICDQRMGFLQRLAHWAQFGRGWASRVADIRATALADIALQPLFNQQMESMTWFFSMATRPISSAC

Solvent-accessible surface area (backbone atoms only — not comparable to full-atom values): 8668 Å² total; per-residue (Å²): 132,90,80,70,54,71,66,58,69,72,63,55,47,72,67,58,49,49,53,50,48,39,58,68,25,32,57,62,49,42,22,92,76,44,59,73,22,37,20,55,49,42,36,54,39,12,71,77,65,37,38,54,53,30,38,25,51,51,23,54,77,50,75,48,79,64,80,46,66,78,42,73,70,49,50,58,37,50,71,75,49,60,55,67,65,50,36,53,52,52,45,50,53,50,49,59,55,50,68,72,40,92,59,26,90,81,46,36,69,62,54,51,50,52,47,52,52,47,50,53,50,23,54,47,47,49,69,46,44,63,60,55,51,54,51,50,52,50,52,54,50,52,59,56,59,77,66,58,78,83,78,81,84,1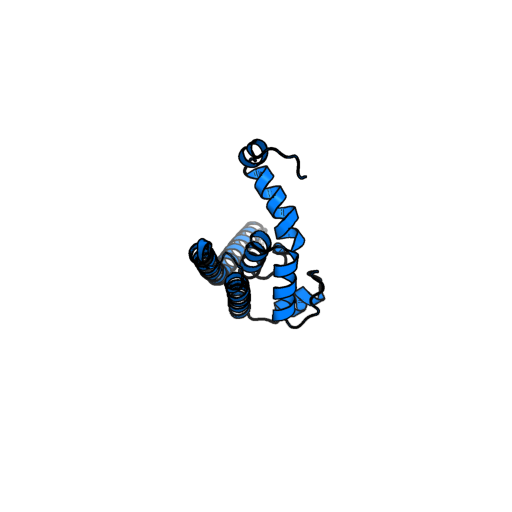27

InterPro domains:
  IPR008565 TtsA-like, Glycoside hydrolase family 108 domain [PF05838] (6-50)
  IPR018537 Peptidoglycan binding domain [PF09374] (53-114)
  IPR023346 Lysozyme-like domain superfamily [SSF53955] (8-121)

Organism: NCBI:txid157278